Protein AF-A0A1I7FF70-F1 (afdb_monomer)

Solvent-accessible surface area (backbone atoms only — not comparable to full-atom values): 4652 Å² total; per-residue (Å²): 110,72,69,43,41,74,70,61,49,32,45,82,54,96,93,37,81,38,69,36,68,71,42,40,76,71,49,28,32,45,81,42,79,43,75,59,93,92,39,79,41,83,40,78,41,77,29,74,61,25,47,45,53,49,20,56,77,70,74,42,83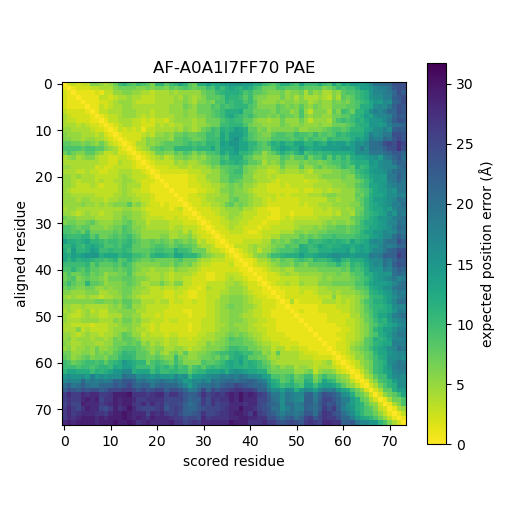,49,79,73,73,70,92,81,70,73,68,93,84,125

Sequence (74 aa):
MAWLKKRHDLIERNGGNVATQRLIERGLFTVVWKEFGGKPRPVKRLTGKGIVFYAKEFGVRPPAPPSEALLPGF

Secondary structure (DSSP, 8-state):
-HHHHHTTSEEEETTEEEE-HHHHHTTSEEEEEEEETTEEEEEEEE-HHHHHHHHHHTTPPPPPPPTT---TT-

Mean predicted aligned error: 8.77 Å

Structure (mmCIF, N/CA/C/O backbone):
data_AF-A0A1I7FF70-F1
#
_entry.id   AF-A0A1I7FF70-F1
#
loop_
_atom_site.group_PDB
_atom_site.id
_atom_site.type_symbol
_atom_site.label_atom_id
_atom_site.label_alt_id
_atom_site.label_comp_id
_atom_site.label_asym_id
_atom_site.label_entity_id
_atom_site.label_seq_id
_atom_site.pdbx_PDB_ins_code
_atom_site.Cartn_x
_atom_site.Cartn_y
_atom_site.Cartn_z
_atom_site.occupancy
_atom_site.B_iso_or_equiv
_atom_site.auth_seq_id
_atom_site.auth_comp_id
_atom_site.auth_asym_id
_atom_site.auth_atom_id
_atom_site.pdbx_PDB_model_num
ATOM 1 N N . MET A 1 1 ? 6.458 -8.896 2.175 1.00 64.94 1 MET A N 1
ATOM 2 C CA . MET A 1 1 ? 6.426 -8.041 3.389 1.00 64.94 1 MET A CA 1
ATOM 3 C C . MET A 1 1 ? 7.813 -7.743 3.960 1.00 64.94 1 MET A C 1
ATOM 5 O O . MET A 1 1 ? 8.093 -6.573 4.177 1.00 64.94 1 MET A O 1
ATOM 9 N N . ALA A 1 2 ? 8.697 -8.733 4.152 1.00 75.38 2 ALA A N 1
ATOM 10 C CA . ALA A 1 2 ? 10.043 -8.517 4.715 1.00 75.38 2 ALA A CA 1
ATOM 11 C C . ALA A 1 2 ? 10.882 -7.444 3.980 1.00 75.38 2 ALA A C 1
ATOM 13 O O . ALA A 1 2 ? 11.502 -6.600 4.619 1.00 75.38 2 ALA A O 1
ATOM 14 N N . TRP A 1 3 ? 10.828 -7.408 2.644 1.00 80.50 3 TRP A N 1
ATOM 15 C CA . TRP A 1 3 ? 11.537 -6.404 1.836 1.00 80.50 3 TRP A CA 1
ATOM 16 C C . TRP A 1 3 ? 11.080 -4.957 2.106 1.00 80.50 3 TRP A C 1
ATOM 18 O O . TRP A 1 3 ? 11.912 -4.069 2.266 1.00 80.50 3 TRP A O 1
ATOM 28 N N . LEU A 1 4 ? 9.768 -4.727 2.244 1.00 79.44 4 LEU A N 1
ATOM 29 C CA . LEU A 1 4 ? 9.216 -3.402 2.560 1.00 79.44 4 LEU A CA 1
ATOM 30 C C . LEU A 1 4 ? 9.607 -2.942 3.974 1.00 79.44 4 LEU A C 1
ATOM 32 O O . LEU A 1 4 ? 9.868 -1.761 4.183 1.00 79.44 4 LEU A O 1
ATOM 36 N N . LYS A 1 5 ? 9.701 -3.870 4.938 1.00 79.81 5 LYS A N 1
ATOM 37 C CA . LYS A 1 5 ? 10.213 -3.561 6.284 1.00 79.81 5 LYS A CA 1
ATOM 38 C C . LYS A 1 5 ? 11.689 -3.150 6.246 1.00 79.81 5 LYS A C 1
ATOM 40 O O . LYS A 1 5 ? 12.051 -2.154 6.857 1.00 79.81 5 LYS A O 1
ATOM 45 N N . LYS A 1 6 ? 12.525 -3.859 5.474 1.00 83.25 6 LYS A N 1
ATOM 46 C CA . LYS A 1 6 ? 13.961 -3.546 5.318 1.00 83.25 6 LYS A CA 1
ATOM 47 C C . LYS A 1 6 ? 14.208 -2.149 4.732 1.00 83.25 6 LYS A C 1
ATOM 49 O O . LYS A 1 6 ? 15.199 -1.514 5.064 1.00 83.25 6 LYS A O 1
ATOM 54 N N . ARG A 1 7 ? 13.305 -1.664 3.876 1.00 79.81 7 ARG A N 1
ATOM 55 C CA . ARG A 1 7 ? 13.350 -0.309 3.295 1.00 79.81 7 ARG A CA 1
ATOM 56 C C . ARG A 1 7 ? 12.769 0.781 4.198 1.00 79.81 7 ARG A C 1
ATOM 58 O O . ARG A 1 7 ? 12.736 1.934 3.787 1.00 79.81 7 ARG A O 1
ATOM 65 N N . HIS A 1 8 ? 12.284 0.425 5.388 1.00 81.81 8 HIS A N 1
ATOM 66 C CA . HIS A 1 8 ? 11.502 1.309 6.257 1.00 81.81 8 HIS A CA 1
ATOM 67 C C . HIS A 1 8 ? 10.229 1.859 5.591 1.00 81.81 8 HIS A C 1
ATOM 69 O O . HIS A 1 8 ? 9.689 2.882 6.007 1.00 81.81 8 HIS A O 1
ATOM 75 N N . ASP A 1 9 ? 9.710 1.163 4.578 1.00 82.00 9 ASP A N 1
ATOM 76 C CA . ASP A 1 9 ? 8.448 1.516 3.931 1.00 82.00 9 ASP A CA 1
ATOM 77 C C . ASP A 1 9 ? 7.252 1.086 4.798 1.00 82.00 9 ASP A C 1
ATOM 79 O O . ASP 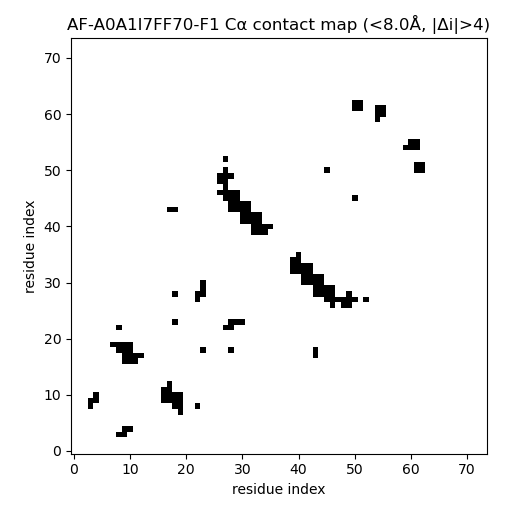A 1 9 ? 6.231 1.773 4.877 1.00 82.00 9 ASP A O 1
ATOM 83 N N . LEU A 1 10 ? 7.403 -0.040 5.500 1.00 82.69 10 LEU A N 1
ATOM 84 C CA . LEU A 1 10 ? 6.463 -0.523 6.506 1.00 82.69 10 LEU A CA 1
ATOM 85 C C . LEU A 1 10 ? 7.143 -0.592 7.872 1.00 82.69 10 LEU A C 1
ATOM 87 O O . LEU A 1 10 ? 8.244 -1.125 7.995 1.00 82.69 10 LEU A O 1
ATOM 91 N N . ILE A 1 11 ? 6.442 -0.129 8.900 1.00 81.81 11 ILE A N 1
ATOM 92 C CA . ILE A 1 11 ? 6.816 -0.273 10.307 1.00 81.81 11 ILE A CA 1
ATOM 93 C C . ILE A 1 11 ? 5.830 -1.202 11.011 1.00 81.81 11 ILE A C 1
ATOM 95 O O . ILE A 1 11 ? 4.673 -1.320 10.608 1.00 81.81 11 ILE A O 1
ATOM 99 N N . GLU A 1 12 ? 6.279 -1.868 12.064 1.00 78.44 12 GLU A N 1
ATOM 100 C CA . GLU A 1 12 ? 5.411 -2.691 12.899 1.00 78.44 12 GLU A CA 1
ATOM 101 C C . GLU A 1 12 ? 4.881 -1.855 14.064 1.00 78.44 12 GLU A C 1
ATOM 103 O O . GLU A 1 12 ? 5.652 -1.242 14.799 1.00 78.44 12 GLU A O 1
ATOM 108 N N . ARG A 1 13 ? 3.557 -1.779 14.208 1.00 72.56 13 ARG A N 1
ATOM 109 C CA . ARG A 1 13 ? 2.898 -1.031 15.282 1.00 72.56 13 ARG A CA 1
ATOM 110 C C . ARG A 1 13 ? 1.692 -1.817 15.774 1.00 72.56 13 ARG A C 1
ATOM 112 O O . ARG A 1 13 ? 0.852 -2.210 14.970 1.00 72.56 13 ARG A O 1
ATOM 119 N N . ASN A 1 14 ? 1.607 -2.040 17.086 1.00 70.81 14 ASN A N 1
ATOM 120 C CA . ASN A 1 14 ? 0.518 -2.781 17.739 1.00 70.81 14 ASN A CA 1
ATOM 121 C C . ASN A 1 14 ? 0.220 -4.144 17.073 1.00 70.81 14 ASN A C 1
ATOM 123 O O . ASN A 1 14 ? -0.939 -4.485 16.847 1.00 70.81 14 ASN A O 1
ATOM 127 N N . GLY A 1 15 ? 1.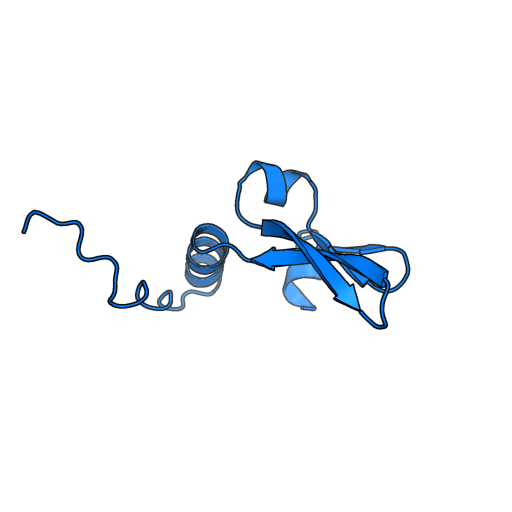266 -4.891 16.696 1.00 69.25 15 GLY A N 1
ATOM 128 C CA . GLY A 1 15 ? 1.142 -6.204 16.046 1.00 69.25 15 GLY A CA 1
ATOM 129 C C . GLY A 1 15 ? 0.694 -6.173 14.577 1.00 69.25 15 GLY A C 1
ATOM 130 O O . GLY A 1 15 ? 0.368 -7.217 14.017 1.00 69.25 15 GLY A O 1
ATOM 131 N N . GLY A 1 16 ? 0.658 -4.998 13.935 1.00 71.00 16 GLY A N 1
ATOM 132 C CA . GLY A 1 16 ? 0.295 -4.834 12.525 1.00 71.00 16 GLY A CA 1
ATOM 133 C C . GLY A 1 16 ? 1.350 -4.086 11.707 1.00 71.00 16 GLY A C 1
ATOM 134 O O . GLY A 1 16 ? 2.074 -3.235 12.220 1.00 71.00 16 GLY A O 1
ATOM 135 N N . ASN A 1 17 ? 1.415 -4.374 10.403 1.00 76.25 17 ASN A N 1
ATOM 136 C CA . ASN A 1 17 ? 2.274 -3.643 9.467 1.00 76.25 17 ASN A CA 1
ATOM 137 C C . ASN A 1 17 ? 1.593 -2.343 9.025 1.00 76.25 17 ASN A C 1
ATOM 139 O O . ASN A 1 17 ? 0.500 -2.368 8.455 1.00 76.25 17 ASN A O 1
ATOM 143 N N . VAL A 1 18 ? 2.259 -1.213 9.239 1.00 79.44 18 VAL A N 1
ATOM 144 C CA . VAL A 1 18 ? 1.758 0.124 8.925 1.00 79.44 18 VAL A CA 1
ATOM 145 C C . VAL A 1 18 ? 2.701 0.799 7.937 1.00 79.44 18 VAL A C 1
ATOM 147 O O . VAL A 1 18 ? 3.901 0.876 8.174 1.00 79.44 18 VAL A O 1
ATOM 150 N N . ALA A 1 19 ? 2.160 1.302 6.826 1.00 83.25 19 ALA A N 1
ATOM 151 C CA . ALA A 1 19 ? 2.923 2.133 5.898 1.00 83.25 19 ALA A CA 1
ATOM 152 C C . ALA A 1 19 ? 3.304 3.464 6.542 1.00 83.25 19 ALA A C 1
ATOM 154 O O . ALA A 1 19 ? 2.492 4.066 7.251 1.00 83.25 19 ALA A O 1
ATOM 155 N N . THR A 1 20 ? 4.525 3.926 6.281 1.00 85.06 20 THR A N 1
ATOM 156 C CA . THR A 1 20 ? 4.978 5.225 6.780 1.00 85.06 20 THR A CA 1
ATOM 157 C C . THR A 1 20 ? 4.150 6.361 6.186 1.00 85.06 20 THR A C 1
ATOM 159 O O . THR A 1 20 ? 3.650 6.278 5.060 1.00 85.06 20 THR A O 1
ATOM 162 N N . GLN A 1 21 ? 4.008 7.449 6.947 1.00 83.56 21 GLN A N 1
ATOM 163 C CA . GLN A 1 21 ? 3.249 8.627 6.523 1.00 83.56 21 GLN A CA 1
ATOM 164 C C . GLN A 1 21 ? 3.754 9.176 5.181 1.00 83.56 21 GLN A C 1
ATOM 166 O O . GLN A 1 21 ? 2.952 9.451 4.293 1.00 83.56 21 GLN A O 1
ATOM 171 N N . ARG A 1 22 ? 5.077 9.179 4.978 1.00 86.31 22 ARG A N 1
ATOM 172 C CA . ARG A 1 22 ? 5.723 9.566 3.718 1.00 86.31 22 ARG A CA 1
ATOM 173 C C . ARG A 1 22 ? 5.177 8.811 2.499 1.00 86.31 22 ARG A C 1
ATOM 175 O O . ARG A 1 22 ? 5.033 9.394 1.430 1.00 86.31 22 ARG A O 1
ATOM 182 N N . LEU A 1 23 ? 4.884 7.513 2.610 1.00 86.69 23 LEU A N 1
ATOM 183 C CA . LEU A 1 23 ? 4.340 6.745 1.480 1.00 86.69 23 LEU A CA 1
ATOM 184 C C . LEU A 1 23 ? 2.864 7.038 1.218 1.00 86.69 23 LEU A C 1
ATOM 186 O O . LEU A 1 23 ? 2.416 6.923 0.076 1.00 86.69 23 LEU A O 1
ATOM 190 N N . ILE A 1 24 ? 2.126 7.407 2.264 1.00 85.75 24 ILE A N 1
ATOM 191 C CA . ILE A 1 24 ? 0.731 7.835 2.157 1.00 85.75 24 ILE A CA 1
ATOM 192 C C . ILE A 1 24 ? 0.672 9.191 1.453 1.00 85.75 24 ILE A C 1
ATOM 194 O O . ILE A 1 24 ? -0.051 9.331 0.473 1.00 85.75 24 ILE A O 1
ATOM 198 N N . GLU A 1 25 ? 1.508 10.145 1.865 1.00 86.69 25 GLU A N 1
ATOM 199 C CA . GLU A 1 25 ? 1.639 11.465 1.229 1.00 86.69 25 GLU A CA 1
ATOM 200 C C . GLU A 1 25 ? 2.079 11.360 -0.237 1.00 86.69 25 GLU A C 1
ATOM 202 O O . GLU A 1 25 ? 1.567 12.062 -1.105 1.00 86.69 25 GLU A O 1
ATOM 207 N N . ARG A 1 26 ? 2.971 10.413 -0.562 1.00 86.50 26 ARG A N 1
ATOM 208 C CA . ARG A 1 26 ? 3.355 10.121 -1.956 1.00 86.50 26 ARG A CA 1
ATOM 209 C C . ARG A 1 26 ? 2.255 9.423 -2.768 1.00 86.50 26 ARG A C 1
ATOM 211 O O . ARG A 1 26 ? 2.430 9.228 -3.978 1.00 86.50 26 ARG A O 1
ATOM 218 N N . GLY A 1 27 ? 1.152 9.031 -2.132 1.00 86.81 27 GLY A N 1
ATOM 219 C CA . GLY A 1 27 ? 0.028 8.327 -2.745 1.00 86.81 27 GLY A CA 1
ATOM 220 C C . GLY A 1 27 ? 0.342 6.881 -3.132 1.00 86.81 27 GLY A C 1
ATOM 221 O O . GLY A 1 27 ? -0.311 6.340 -4.021 1.00 86.81 27 GLY A O 1
ATOM 222 N N . LEU A 1 28 ? 1.359 6.256 -2.528 1.00 88.06 28 LEU A N 1
ATOM 223 C CA . LEU A 1 28 ? 1.734 4.858 -2.788 1.00 88.06 28 LEU A CA 1
ATOM 224 C C . LEU A 1 28 ? 0.890 3.885 -1.957 1.00 88.06 28 LEU A C 1
ATOM 226 O O . LEU A 1 28 ? 0.570 2.788 -2.413 1.00 88.06 28 LEU A O 1
ATOM 230 N N . PHE A 1 29 ? 0.476 4.315 -0.766 1.00 88.31 29 PHE A N 1
ATOM 231 C CA . PHE A 1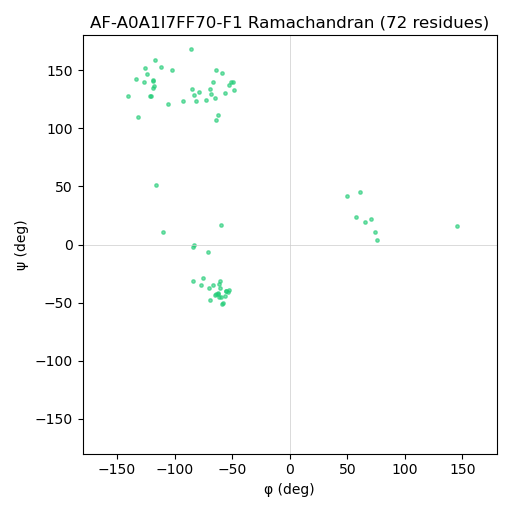 29 ? -0.484 3.611 0.076 1.00 88.31 29 PHE A CA 1
ATOM 232 C C . PHE A 1 29 ? -1.657 4.524 0.414 1.00 88.31 29 PHE A C 1
ATOM 234 O O . PHE A 1 29 ? -1.491 5.723 0.600 1.00 88.31 29 PHE A O 1
ATOM 241 N N . THR A 1 30 ? -2.841 3.939 0.547 1.00 87.44 30 THR A N 1
ATOM 242 C CA . THR A 1 30 ? -4.030 4.607 1.079 1.00 87.44 30 THR A CA 1
ATOM 243 C C . THR A 1 30 ? -4.491 3.923 2.359 1.00 87.44 30 THR A C 1
ATOM 245 O O . THR A 1 30 ? -4.151 2.766 2.617 1.00 87.44 30 THR A O 1
ATOM 248 N N . VAL A 1 31 ? -5.253 4.639 3.178 1.00 83.69 31 VAL A N 1
ATOM 249 C CA . VAL A 1 31 ? -5.860 4.135 4.412 1.00 83.69 31 VAL A CA 1
ATOM 250 C C . VAL A 1 31 ? -7.340 3.954 4.150 1.00 83.69 31 VAL A C 1
ATOM 252 O O . VAL A 1 31 ? -8.026 4.913 3.822 1.00 83.69 31 VAL A O 1
ATOM 255 N N . VAL A 1 32 ? -7.834 2.735 4.307 1.00 84.69 32 VAL A N 1
ATOM 256 C CA . VAL A 1 32 ? -9.261 2.436 4.220 1.00 84.69 32 VAL A CA 1
ATOM 257 C C . VAL A 1 32 ? -9.735 1.878 5.547 1.00 84.69 32 VAL A C 1
ATOM 259 O O . VAL A 1 32 ? -9.027 1.105 6.191 1.00 84.69 32 VAL A O 1
ATOM 262 N N . TRP A 1 33 ? -10.936 2.252 5.962 1.00 81.50 33 TRP A N 1
ATOM 263 C CA . TRP A 1 33 ? -11.587 1.605 7.089 1.00 81.50 33 TRP A CA 1
ATOM 264 C C . TRP A 1 33 ? -12.189 0.290 6.619 1.00 81.50 33 TRP A C 1
ATOM 266 O O . TRP A 1 33 ? -12.849 0.226 5.584 1.00 81.50 33 TRP A O 1
ATOM 276 N N . LYS A 1 34 ? -11.915 -0.777 7.360 1.00 83.94 34 LYS A N 1
ATOM 277 C CA . LYS A 1 34 ? -12.489 -2.094 7.117 1.00 83.94 34 LYS A CA 1
ATOM 278 C C . LYS A 1 34 ? -12.985 -2.682 8.416 1.00 83.94 34 LYS A C 1
ATOM 280 O O . LYS A 1 34 ? -12.342 -2.534 9.450 1.00 83.94 34 LYS A O 1
ATOM 285 N N . GLU A 1 35 ? -14.101 -3.378 8.345 1.00 83.75 35 GLU A N 1
ATOM 286 C CA . GLU A 1 35 ? -14.681 -4.033 9.502 1.00 83.75 35 GLU A CA 1
ATOM 287 C C . GLU A 1 35 ? -14.025 -5.398 9.734 1.00 83.75 35 GLU A C 1
ATOM 289 O O . GLU A 1 35 ? -13.898 -6.207 8.817 1.00 83.75 35 GLU A O 1
ATOM 294 N N . PHE A 1 36 ? -13.573 -5.638 10.964 1.00 77.69 36 PHE A N 1
ATOM 295 C CA . PHE A 1 36 ? -13.038 -6.925 11.402 1.00 77.69 36 PHE A CA 1
ATOM 296 C C . PHE A 1 36 ? -13.684 -7.291 12.735 1.00 77.69 36 PHE A C 1
ATOM 298 O O . PHE A 1 36 ? -13.404 -6.653 13.753 1.00 77.69 36 PHE A O 1
ATOM 305 N N . GLY A 1 37 ? -14.550 -8.309 12.721 1.00 81.94 37 GLY A N 1
ATOM 306 C CA . GLY A 1 37 ? -15.283 -8.754 13.910 1.00 81.94 37 GLY A CA 1
ATOM 307 C C . GLY A 1 37 ? -16.192 -7.668 14.494 1.00 81.94 37 GLY A C 1
ATOM 308 O O . GLY A 1 37 ? -16.140 -7.418 15.695 1.00 81.94 37 GLY A O 1
ATOM 309 N N . GLY A 1 38 ? -16.947 -6.962 13.644 1.00 85.94 38 GLY A N 1
ATOM 310 C CA . GLY A 1 38 ? -17.896 -5.922 14.070 1.00 85.94 38 GLY A CA 1
ATOM 311 C C . GLY A 1 38 ? -17.266 -4.586 14.482 1.00 85.94 38 GLY A C 1
ATOM 312 O O . GLY A 1 38 ? -17.958 -3.701 14.977 1.00 85.94 38 GLY A O 1
ATOM 313 N N . LYS A 1 39 ? -15.940 -4.430 14.351 1.00 82.19 39 LYS A N 1
ATOM 314 C CA . LYS A 1 39 ? -15.233 -3.188 14.697 1.00 82.19 39 LYS A CA 1
ATOM 315 C C . LYS A 1 39 ? -14.490 -2.631 13.482 1.00 82.19 39 LYS A C 1
ATOM 317 O O . LYS A 1 39 ? -13.694 -3.366 12.883 1.00 82.19 39 LYS A O 1
ATOM 322 N N . PRO A 1 40 ? -14.681 -1.347 13.130 1.00 82.19 40 PRO A N 1
ATOM 323 C CA . PRO A 1 40 ? -13.922 -0.716 12.063 1.00 82.19 40 PRO A CA 1
ATOM 324 C C . PRO A 1 40 ? -12.459 -0.563 12.490 1.00 82.19 40 PRO A C 1
ATOM 326 O O . PRO A 1 40 ? -12.145 -0.054 13.565 1.00 82.19 40 PRO A O 1
ATOM 329 N N . ARG A 1 41 ? -11.542 -1.013 11.635 1.00 81.31 41 ARG A N 1
ATOM 330 C CA . ARG A 1 41 ? -10.095 -0.881 11.811 1.00 81.31 41 ARG A CA 1
ATOM 331 C C . ARG A 1 41 ? -9.482 -0.227 10.572 1.00 81.31 41 ARG A C 1
ATOM 333 O O . ARG A 1 41 ? -9.878 -0.557 9.450 1.00 81.31 41 ARG A O 1
ATOM 340 N N . PRO A 1 42 ? -8.504 0.677 10.736 1.00 80.19 42 PRO A N 1
ATOM 341 C CA . PRO A 1 42 ? -7.804 1.260 9.603 1.00 80.19 42 PRO A CA 1
ATOM 342 C C . PRO A 1 42 ? -6.857 0.218 8.994 1.00 80.19 42 PRO A C 1
ATOM 344 O O . PRO A 1 42 ? -5.980 -0.318 9.668 1.00 80.19 42 PRO A O 1
ATOM 347 N N . VAL A 1 43 ? -7.005 -0.046 7.700 1.00 81.69 43 VAL A N 1
ATOM 348 C CA . VAL A 1 43 ? -6.148 -0.946 6.922 1.00 81.69 43 VAL A CA 1
ATOM 349 C C . VAL A 1 43 ? -5.477 -0.163 5.808 1.00 81.69 43 VAL A C 1
ATOM 351 O O . VAL A 1 43 ? -6.114 0.616 5.101 1.00 81.69 43 VAL A O 1
ATOM 354 N N . LYS A 1 44 ? -4.173 -0.372 5.623 1.00 78.62 44 LYS A N 1
ATOM 355 C CA . LYS A 1 44 ? -3.448 0.226 4.501 1.00 78.62 44 LYS A CA 1
ATOM 356 C C . LYS A 1 44 ? -3.597 -0.653 3.263 1.00 78.62 44 LYS A C 1
ATOM 358 O O . LYS A 1 44 ? -3.419 -1.867 3.336 1.00 78.62 44 LYS A O 1
ATOM 363 N N . ARG A 1 45 ? -3.902 -0.042 2.122 1.00 83.31 45 ARG A N 1
ATOM 364 C CA . ARG A 1 45 ? -3.927 -0.699 0.810 1.00 83.31 45 ARG A CA 1
ATOM 365 C C . ARG A 1 45 ? -2.909 -0.050 -0.113 1.00 83.31 45 ARG A C 1
ATOM 367 O O . ARG A 1 45 ? -2.753 1.168 -0.097 1.00 83.31 45 ARG A O 1
ATOM 374 N N . LEU A 1 46 ? -2.228 -0.871 -0.904 1.00 85.62 46 LEU A N 1
ATOM 375 C CA . LEU A 1 46 ? -1.353 -0.390 -1.965 1.00 85.62 46 LEU A CA 1
ATOM 376 C C . LEU A 1 46 ? -2.214 0.227 -3.076 1.00 85.62 46 LEU A C 1
ATOM 378 O O . LEU A 1 46 ? -3.233 -0.351 -3.453 1.00 85.62 46 LEU A O 1
ATOM 382 N N . THR A 1 47 ? -1.839 1.405 -3.567 1.00 87.06 47 THR A N 1
ATOM 383 C CA . THR A 1 47 ? -2.552 2.073 -4.668 1.00 87.06 47 THR A CA 1
ATOM 384 C C . THR A 1 47 ? -2.045 1.574 -6.021 1.00 87.06 47 THR A C 1
ATOM 386 O O . THR A 1 47 ? -0.977 0.969 -6.098 1.00 87.06 47 THR A O 1
ATOM 389 N N . GLY A 1 48 ? -2.747 1.888 -7.117 1.00 85.12 48 GLY A N 1
ATOM 390 C CA . GLY A 1 48 ? -2.238 1.626 -8.472 1.00 85.12 48 GLY A CA 1
ATOM 391 C C . GLY A 1 48 ? -0.863 2.266 -8.719 1.00 85.12 48 GLY A C 1
ATOM 392 O O . GLY A 1 48 ? 0.041 1.623 -9.248 1.00 85.12 48 GLY A O 1
ATOM 393 N N . LYS A 1 49 ? -0.651 3.493 -8.224 1.00 87.56 49 LYS A N 1
ATOM 394 C CA . LYS A 1 49 ? 0.657 4.169 -8.258 1.00 87.56 49 LYS A CA 1
ATOM 395 C C . LYS A 1 49 ? 1.715 3.405 -7.458 1.00 87.56 49 LYS A C 1
ATOM 397 O O . LYS A 1 49 ? 2.839 3.259 -7.927 1.00 87.56 49 LYS A O 1
ATOM 402 N N . GLY A 1 50 ? 1.354 2.908 -6.273 1.00 87.88 50 GLY A N 1
ATOM 403 C CA . GLY A 1 50 ? 2.210 2.055 -5.450 1.00 87.88 50 GLY A CA 1
ATOM 404 C C . GLY A 1 50 ? 2.610 0.766 -6.163 1.00 87.88 50 GLY A C 1
ATOM 405 O O . GLY A 1 50 ? 3.787 0.422 -6.185 1.00 87.88 50 GLY A O 1
ATOM 406 N N . ILE A 1 51 ? 1.651 0.096 -6.806 1.00 87.50 51 ILE A N 1
ATOM 407 C CA . ILE A 1 51 ? 1.887 -1.112 -7.606 1.00 87.50 51 ILE A CA 1
ATOM 408 C C . ILE A 1 51 ? 2.896 -0.828 -8.724 1.00 87.50 51 ILE A C 1
ATOM 410 O O . ILE A 1 51 ? 3.884 -1.545 -8.843 1.00 87.50 51 ILE A O 1
ATOM 414 N N . VAL A 1 52 ? 2.692 0.240 -9.502 1.00 86.50 52 VAL A N 1
ATOM 415 C CA . VAL A 1 52 ? 3.606 0.616 -10.594 1.00 86.50 52 VAL A CA 1
ATOM 416 C C . VAL A 1 52 ? 4.993 0.984 -10.068 1.00 86.50 52 VAL A C 1
ATOM 418 O O . VAL A 1 52 ? 5.996 0.569 -10.646 1.00 86.50 52 VAL A O 1
ATOM 421 N N . PHE A 1 53 ? 5.062 1.746 -8.973 1.00 88.62 53 PHE A N 1
ATOM 422 C CA . PHE A 1 53 ? 6.323 2.136 -8.344 1.00 88.62 53 PHE A CA 1
ATOM 423 C C . PHE A 1 53 ? 7.136 0.909 -7.918 1.00 88.62 53 PHE A C 1
ATOM 425 O O . PHE A 1 53 ? 8.295 0.778 -8.303 1.00 88.62 53 PHE A O 1
ATOM 432 N N . TYR A 1 54 ? 6.520 -0.020 -7.182 1.00 87.38 54 TYR A N 1
ATOM 433 C CA . TYR A 1 54 ? 7.218 -1.214 -6.718 1.00 87.38 54 TYR A CA 1
ATOM 434 C C . TYR A 1 54 ? 7.534 -2.188 -7.852 1.00 87.38 54 TYR A C 1
ATOM 436 O O . TYR A 1 54 ? 8.624 -2.744 -7.860 1.00 87.38 54 TYR A O 1
ATOM 444 N N . ALA A 1 55 ? 6.656 -2.351 -8.845 1.00 85.31 55 ALA A N 1
ATOM 445 C CA . ALA A 1 55 ? 6.951 -3.181 -10.012 1.00 85.31 55 ALA A CA 1
ATOM 446 C C . ALA A 1 55 ? 8.235 -2.726 -10.731 1.00 85.31 55 ALA A C 1
ATOM 448 O O . ALA A 1 55 ? 9.100 -3.551 -11.018 1.00 85.31 55 ALA A O 1
ATOM 449 N N . LYS A 1 56 ? 8.409 -1.408 -10.920 1.00 85.94 56 LYS A N 1
ATOM 450 C CA . LYS A 1 56 ? 9.643 -0.832 -11.479 1.00 85.94 56 LYS A CA 1
ATOM 451 C C . LYS A 1 56 ? 10.872 -1.123 -10.615 1.00 85.94 56 LYS A C 1
ATOM 453 O O . LYS A 1 56 ? 11.892 -1.530 -11.156 1.00 85.94 56 LYS A O 1
ATOM 458 N N . GLU A 1 57 ? 10.775 -0.955 -9.295 1.00 86.12 57 GLU A N 1
ATOM 459 C CA . GLU A 1 57 ? 11.876 -1.263 -8.360 1.00 86.12 57 GLU A CA 1
ATOM 460 C C . GLU A 1 57 ? 12.281 -2.746 -8.391 1.00 86.12 57 GLU A C 1
ATOM 462 O O . GLU A 1 57 ? 13.453 -3.068 -8.227 1.00 86.12 57 GLU A O 1
ATOM 467 N N . PHE A 1 58 ? 11.324 -3.649 -8.616 1.00 84.56 58 PHE A N 1
ATOM 468 C CA . PHE A 1 58 ? 11.575 -5.087 -8.741 1.00 84.56 58 PHE A CA 1
ATOM 469 C C . PHE A 1 58 ? 12.006 -5.520 -10.151 1.00 84.56 58 PHE A C 1
ATOM 471 O O . PHE A 1 58 ? 12.264 -6.703 -10.357 1.00 84.56 58 PHE A O 1
ATOM 478 N N . GLY A 1 59 ? 12.067 -4.604 -11.125 1.00 86.06 59 GLY A N 1
ATOM 479 C CA . GLY A 1 59 ? 12.372 -4.939 -12.519 1.00 86.06 59 GLY A CA 1
ATOM 480 C C . GLY A 1 59 ? 11.307 -5.816 -13.187 1.00 86.06 59 GLY A C 1
ATOM 481 O O . GLY A 1 59 ? 11.581 -6.461 -14.195 1.00 86.06 59 GLY A O 1
ATOM 482 N N . VAL A 1 60 ? 10.092 -5.857 -12.632 1.00 84.19 60 VAL A N 1
ATOM 483 C CA . VAL A 1 60 ? 8.973 -6.632 -13.175 1.00 84.19 60 VAL A CA 1
ATOM 484 C C . VAL A 1 60 ? 8.005 -5.714 -13.906 1.00 84.19 60 VAL A C 1
ATOM 486 O O . VAL A 1 60 ? 7.836 -4.539 -13.568 1.00 84.19 60 VAL A O 1
ATOM 489 N N . ARG A 1 61 ? 7.326 -6.249 -14.921 1.00 79.75 61 ARG A N 1
ATOM 490 C CA . ARG A 1 61 ? 6.286 -5.495 -15.619 1.00 79.75 61 ARG A CA 1
ATOM 491 C C . ARG A 1 61 ? 5.137 -5.224 -14.637 1.00 79.75 61 ARG A C 1
ATOM 493 O O . ARG A 1 61 ? 4.642 -6.180 -14.036 1.00 79.75 61 ARG A O 1
ATOM 500 N N . PRO A 1 62 ? 4.706 -3.962 -14.444 1.00 76.88 62 PRO A N 1
ATOM 501 C CA . PRO A 1 62 ? 3.525 -3.698 -13.639 1.00 76.88 62 PRO A CA 1
ATOM 502 C C . PRO A 1 62 ? 2.329 -4.433 -14.251 1.00 76.88 62 PRO A C 1
ATOM 504 O O . PRO A 1 62 ? 2.279 -4.574 -15.479 1.00 76.88 62 PRO A O 1
ATOM 507 N N . PRO A 1 63 ? 1.372 -4.898 -13.428 1.00 72.62 63 PRO A N 1
ATOM 508 C CA . PRO A 1 63 ? 0.129 -5.425 -13.961 1.00 72.62 63 PRO A CA 1
ATOM 509 C C . PRO A 1 63 ? -0.460 -4.381 -14.906 1.00 72.62 63 PRO A C 1
ATOM 511 O O . PRO A 1 63 ? -0.406 -3.177 -14.621 1.00 72.62 63 PRO A O 1
ATOM 514 N N . ALA A 1 64 ? -0.968 -4.848 -16.047 1.00 63.31 64 ALA A N 1
ATOM 515 C CA . ALA A 1 64 ? -1.712 -3.980 -16.939 1.00 63.31 64 ALA A CA 1
ATOM 516 C C . ALA A 1 64 ? -2.793 -3.272 -16.106 1.00 63.31 64 ALA A C 1
ATOM 518 O O . ALA A 1 64 ? -3.365 -3.904 -15.206 1.00 63.31 64 ALA A O 1
ATOM 519 N N . PRO A 1 65 ? -3.049 -1.972 -16.342 1.00 61.56 65 PRO A N 1
ATOM 520 C CA . PRO A 1 65 ? -4.234 -1.359 -15.766 1.00 61.56 65 PRO A CA 1
ATOM 521 C C . PRO A 1 65 ? -5.425 -2.277 -16.078 1.00 61.56 65 PRO A C 1
ATOM 523 O O . PRO A 1 65 ? -5.446 -2.861 -17.169 1.00 61.56 65 PRO A O 1
ATOM 526 N N . PRO A 1 66 ? -6.363 -2.480 -15.132 1.00 56.66 66 PRO A N 1
ATOM 527 C CA . PRO A 1 66 ? -7.563 -3.246 -15.433 1.00 56.66 66 PRO A CA 1
ATOM 528 C C . PRO A 1 66 ? -8.135 -2.695 -16.738 1.00 56.66 66 PRO A C 1
ATOM 530 O O . PRO A 1 66 ? -8.176 -1.477 -16.925 1.00 56.66 66 PRO A O 1
ATOM 533 N N . SER A 1 67 ? -8.493 -3.589 -17.654 1.00 51.88 67 SER A N 1
ATOM 534 C CA . SER A 1 67 ? -8.928 -3.327 -19.032 1.00 51.88 67 SER A CA 1
ATOM 535 C C . SER A 1 67 ? -10.190 -2.451 -19.161 1.00 51.88 67 SER A C 1
ATOM 537 O O . SER A 1 67 ? -10.801 -2.406 -20.219 1.00 51.88 67 SER A O 1
ATOM 539 N N . GLU A 1 68 ? -10.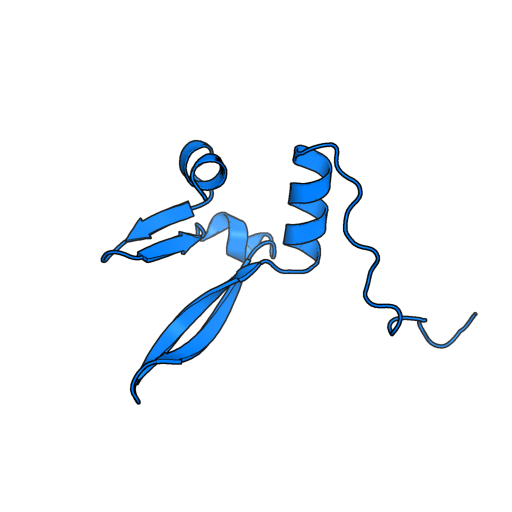578 -1.741 -18.103 1.00 48.97 68 GLU A N 1
ATOM 540 C CA . GLU A 1 68 ? -11.763 -0.891 -17.972 1.00 48.97 68 GLU A CA 1
ATOM 541 C C . GLU A 1 68 ? -11.432 0.609 -17.909 1.00 48.97 68 GLU A C 1
ATOM 543 O O . GLU A 1 68 ? -12.299 1.428 -17.628 1.00 48.97 68 GLU A O 1
ATOM 548 N N . ALA A 1 69 ? -10.191 1.003 -18.195 1.00 45.91 69 ALA A N 1
ATOM 549 C CA . ALA A 1 69 ? -9.836 2.409 -18.381 1.00 45.91 69 ALA A CA 1
ATOM 550 C C . ALA A 1 6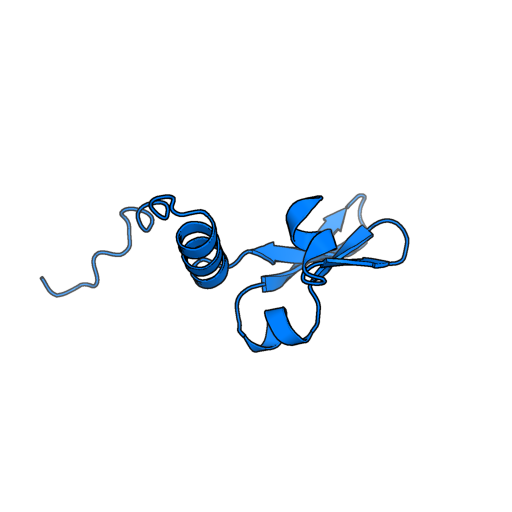9 ? -9.368 2.675 -19.818 1.00 45.91 69 ALA A C 1
ATOM 552 O O . ALA A 1 69 ? -8.313 3.269 -20.040 1.00 45.91 69 ALA A O 1
ATOM 553 N N . LEU A 1 70 ? -10.161 2.252 -20.808 1.00 44.31 70 LEU A N 1
ATOM 554 C CA . LEU A 1 70 ? -10.245 3.0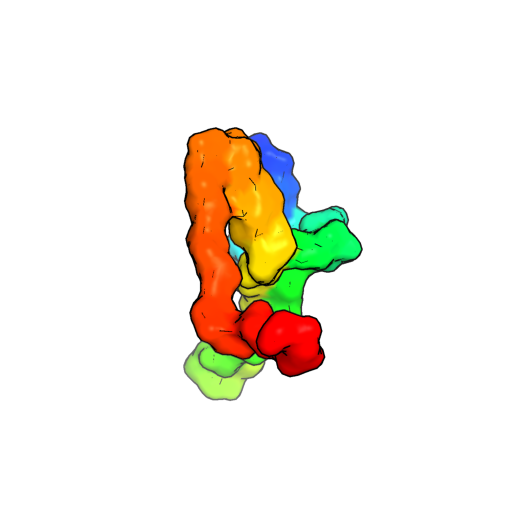49 -22.028 1.00 44.31 70 LEU A CA 1
ATOM 555 C C . LEU A 1 70 ? -10.855 4.384 -21.596 1.00 44.31 70 LEU A C 1
ATOM 557 O O . LEU A 1 70 ? -12.028 4.452 -21.235 1.00 44.31 70 LEU A O 1
ATOM 561 N N . LEU A 1 71 ? -10.036 5.434 -21.552 1.00 47.84 71 LEU A N 1
ATOM 562 C CA . LEU A 1 71 ? -10.568 6.789 -21.495 1.00 47.84 71 LEU A CA 1
ATOM 563 C C . LEU A 1 71 ? -11.495 6.947 -22.713 1.00 47.84 71 LEU A C 1
ATOM 565 O O . LEU A 1 71 ? -11.072 6.586 -23.814 1.00 47.84 71 LEU A O 1
ATOM 569 N N . PRO A 1 72 ? -12.738 7.430 -22.549 1.00 37.59 72 PRO A N 1
ATOM 570 C CA . PRO A 1 72 ? -13.606 7.664 -23.693 1.00 37.59 72 PRO A CA 1
ATOM 571 C C . PRO A 1 72 ? -12.940 8.726 -24.574 1.00 37.59 72 PRO A C 1
ATOM 573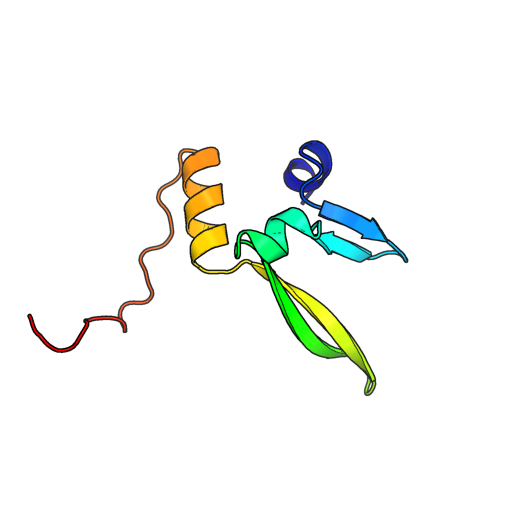 O O . PRO A 1 72 ? -12.789 9.870 -24.144 1.00 37.59 72 PRO A O 1
ATOM 576 N N . GLY A 1 73 ? -12.487 8.334 -25.770 1.00 47.12 73 GLY A N 1
ATOM 577 C CA . GLY A 1 73 ? -11.869 9.260 -26.725 1.00 47.12 73 GLY A CA 1
ATOM 578 C C . GLY A 1 73 ? -10.731 8.736 -27.606 1.00 47.12 73 GLY A C 1
ATOM 579 O O . GLY A 1 73 ? -10.030 9.570 -28.172 1.00 47.12 73 GLY A O 1
ATOM 580 N N . PHE A 1 74 ? -10.530 7.421 -27.737 1.00 39.41 74 PHE A N 1
ATOM 581 C CA . PHE A 1 74 ? -9.799 6.857 -28.882 1.00 39.41 74 PHE A CA 1
ATOM 582 C C . PHE A 1 74 ? -10.781 6.311 -29.912 1.00 39.41 74 PHE A C 1
ATOM 584 O O . PHE A 1 74 ? -11.7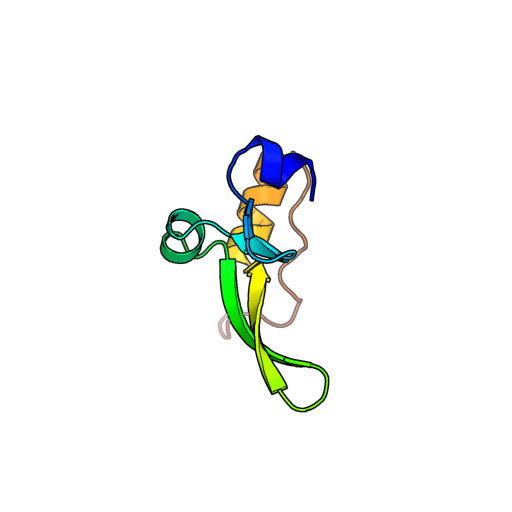78 5.691 -29.474 1.00 39.41 74 PHE A O 1
#

Nearest PDB structures (foldseek):
  5zhv-assembly1_B  TM=5.971E-01  e=2.740E-01  Mycobacterium tuberculosis H37Rv
  5x11-assembly3_D  TM=6.666E-01  e=2.598E+00  Bacillus spizizenii str. W23
  5x11-assembly4_H  TM=6.625E-01  e=2.776E+00  Bacillus spizizenii str. W23
  8rdj-assembly1_H  TM=3.902E-01  e=6.140E+00  Sinapis alba

pLDDT: mean 77.37, std 12.92, range [37.59, 88.62]

Foldseek 3Di:
DVVCVVVVQWDADPNDTDGDPVCVVVVQKDWDWDDDPNDTDTDIDGDLVVQCVVCVVVVHDRPDDPPPPPPPDD

Radius of gyration: 14.98 Å; Cα contacts (8 Å, |Δi|>4): 76; chains: 1; bounding box: 32×20×47 Å